Protein AF-A0AAE3K139-F1 (afdb_monomer_lite)

InterPro domains:
  IPR013137 Zinc finger, TFIIB-type [PF08271] (1-36)
  IPR013137 Zinc finger, TFIIB-type [PS51134] (1-28)

Sequence (180 aa):
MRCPSCGSANIVWTESSVVCGNCGLVIDDQKYDYSPPSFSEEVVDLTGTMRLSERTKYVTEYIRDRISNNEFNRRRFLLRVNERGKLGVISREGVLALELIKKDPVAHKIYLIINEEGYLSGAKIKTRVAVSFYLSGYKGKKMKDILRKLNVNEKHFRRVLRKIPLGAMIRIIEKAVDES

Organism: NCBI:txid1326980

Radius of gyration: 19.31 Å; chains: 1; bounding box: 44×52×41 Å

Foldseek 3Di:
DADPPPRHPQWDDDQQFIARPPPRDTPGRHRDPPDPCPPQQDQPFPPDDDDPVVSVVVVCCVCCVPQVVDVVNVQFWDWDQDPVRGITIAGPLLVQLLVVQVVPLLLNQLLVLCVVSCPPSSDHNLLSSLVSCVLSPQDDPRSVVSCVSSVHDPVNSVVSNVVQDPVNSVVSNCVSVVVD

pLDDT: mean 72.14, std 19.82, range [30.33, 98.06]

Structure (mmCIF, N/CA/C/O backbone):
data_AF-A0AAE3K139-F1
#
_entry.id   AF-A0AAE3K139-F1
#
loop_
_atom_site.group_PDB
_atom_site.id
_atom_site.type_symbol
_atom_site.label_atom_id
_atom_site.label_alt_id
_atom_site.label_comp_id
_atom_site.label_asym_id
_atom_site.label_entity_id
_atom_site.label_seq_id
_atom_site.pdbx_PDB_ins_code
_atom_site.Cartn_x
_atom_site.Cartn_y
_atom_site.Cartn_z
_atom_site.occupancy
_atom_site.B_iso_or_equiv
_atom_site.auth_seq_id
_atom_site.auth_comp_id
_atom_site.auth_asym_id
_atom_site.auth_atom_id
_atom_site.pdbx_PDB_model_num
ATOM 1 N N . MET A 1 1 ? 1.601 -28.723 15.107 1.00 68.94 1 MET A N 1
ATOM 2 C CA . MET A 1 1 ? 1.915 -28.841 13.664 1.00 68.94 1 MET A CA 1
ATOM 3 C C . MET A 1 1 ? 3.070 -29.821 13.504 1.00 68.94 1 MET A C 1
ATOM 5 O O . MET A 1 1 ? 3.932 -29.830 14.374 1.00 68.94 1 MET A O 1
ATOM 9 N N . ARG A 1 2 ? 3.078 -30.664 12.467 1.00 81.38 2 ARG A N 1
ATOM 10 C CA . ARG A 1 2 ? 4.201 -31.567 12.147 1.00 81.38 2 ARG A CA 1
ATOM 11 C C . ARG A 1 2 ? 4.608 -31.364 10.693 1.00 81.38 2 ARG A C 1
ATOM 13 O O . ARG A 1 2 ? 3.759 -31.026 9.873 1.00 81.38 2 ARG A O 1
ATOM 20 N N . CYS A 1 3 ? 5.886 -31.553 10.388 1.00 78.19 3 CYS A N 1
ATOM 21 C CA . CYS A 1 3 ? 6.386 -31.459 9.024 1.00 78.19 3 CYS A CA 1
ATOM 22 C C . CYS A 1 3 ? 5.751 -32.560 8.152 1.00 78.19 3 CYS A C 1
ATOM 24 O O . CYS A 1 3 ? 5.848 -33.731 8.525 1.00 78.19 3 CYS A O 1
ATOM 26 N N . PRO A 1 4 ? 5.156 -32.229 6.993 1.00 80.44 4 PRO A N 1
ATOM 27 C CA . PRO A 1 4 ? 4.540 -33.223 6.114 1.00 80.44 4 PRO A CA 1
ATOM 28 C C . PRO A 1 4 ? 5.561 -34.137 5.423 1.00 80.44 4 PRO A C 1
ATOM 30 O O . PRO A 1 4 ? 5.207 -35.240 5.028 1.00 80.44 4 PRO A O 1
ATOM 33 N N . SER A 1 5 ? 6.826 -33.714 5.298 1.00 83.06 5 SER A N 1
ATOM 34 C CA . SER A 1 5 ? 7.871 -34.527 4.661 1.00 83.06 5 SER A CA 1
ATOM 35 C C . SER A 1 5 ? 8.567 -35.485 5.630 1.00 83.06 5 SER A C 1
ATOM 37 O O . SER A 1 5 ? 8.717 -36.657 5.309 1.00 83.06 5 SER A O 1
ATOM 39 N N . CYS A 1 6 ? 8.987 -35.019 6.811 1.00 86.44 6 CYS A N 1
ATOM 40 C CA . CYS A 1 6 ? 9.778 -35.839 7.742 1.00 86.44 6 CYS A CA 1
ATOM 41 C C . CYS A 1 6 ? 9.055 -36.190 9.052 1.00 86.44 6 CYS A C 1
ATOM 43 O O . CYS A 1 6 ? 9.653 -36.787 9.943 1.00 86.44 6 CYS A O 1
ATOM 45 N N . GLY A 1 7 ? 7.800 -35.765 9.229 1.00 84.38 7 GLY A N 1
ATOM 46 C CA . GLY A 1 7 ? 7.009 -36.023 10.438 1.00 84.38 7 GLY A CA 1
ATOM 47 C C . GLY A 1 7 ? 7.495 -35.304 11.704 1.00 84.38 7 GLY A C 1
ATOM 48 O O . GLY A 1 7 ? 6.862 -35.426 12.755 1.00 84.38 7 GLY A O 1
ATOM 49 N N . SER A 1 8 ? 8.591 -34.543 11.620 1.00 87.19 8 SER A N 1
ATOM 50 C CA . SER A 1 8 ? 9.196 -33.860 12.763 1.00 87.19 8 SER A CA 1
ATOM 51 C C . SER A 1 8 ? 8.267 -32.798 13.354 1.00 87.19 8 SER A C 1
ATOM 53 O O . SER A 1 8 ? 7.576 -32.075 12.633 1.00 87.19 8 SER A O 1
ATOM 55 N N . ALA A 1 9 ? 8.280 -32.685 14.683 1.00 86.06 9 ALA A N 1
ATOM 56 C CA . ALA A 1 9 ? 7.632 -31.601 15.418 1.00 86.06 9 ALA A CA 1
ATOM 57 C C . ALA A 1 9 ? 8.525 -30.348 15.537 1.00 86.06 9 ALA A C 1
ATOM 59 O O . ALA A 1 9 ? 8.066 -29.324 16.037 1.00 86.06 9 ALA A O 1
ATOM 60 N N . ASN A 1 10 ? 9.783 -30.420 15.082 1.00 84.12 10 ASN A N 1
ATOM 61 C CA . ASN A 1 10 ? 10.720 -29.302 15.107 1.00 84.12 10 ASN A CA 1
ATOM 62 C C . ASN A 1 10 ? 10.398 -28.316 13.974 1.00 84.12 10 ASN A C 1
ATOM 64 O O . ASN A 1 10 ? 10.878 -28.462 12.844 1.00 84.12 10 ASN A O 1
ATOM 68 N N . ILE A 1 11 ? 9.532 -27.349 14.273 1.00 81.12 11 ILE A N 1
ATOM 69 C CA . ILE A 1 11 ? 9.099 -26.300 13.352 1.00 81.12 11 ILE A CA 1
ATOM 70 C C . ILE A 1 11 ? 9.698 -24.965 13.800 1.00 81.12 11 ILE A C 1
ATOM 72 O O . ILE A 1 11 ? 9.439 -24.502 14.910 1.00 81.12 11 ILE A O 1
ATOM 76 N N . VAL A 1 12 ? 10.486 -24.353 12.920 1.00 78.69 12 VAL A N 1
ATOM 77 C CA . VAL A 1 12 ? 11.168 -23.075 13.120 1.00 78.69 12 VAL A CA 1
ATOM 78 C C . VAL A 1 12 ? 10.420 -21.993 12.353 1.00 78.69 12 VAL A C 1
ATOM 80 O O . VAL A 1 12 ? 10.152 -22.121 11.160 1.00 78.69 12 VAL A O 1
ATOM 83 N N . TRP A 1 13 ? 10.095 -20.911 13.048 1.00 71.81 13 TRP A N 1
ATOM 84 C CA . TRP A 1 13 ? 9.429 -19.751 12.470 1.00 71.81 13 TRP A CA 1
ATOM 85 C C . TRP A 1 13 ? 10.490 -18.708 12.118 1.00 71.81 13 TRP A C 1
ATOM 87 O O . TRP A 1 13 ? 11.240 -18.272 12.990 1.00 71.81 13 TRP A O 1
ATOM 97 N N . THR A 1 14 ? 10.571 -18.326 10.846 1.00 62.66 14 THR A N 1
ATOM 98 C CA . THR A 1 14 ? 11.388 -17.195 10.383 1.00 62.66 14 THR A CA 1
ATOM 99 C C . THR A 1 14 ? 10.492 -15.990 10.090 1.00 62.66 14 THR A C 1
ATOM 101 O O . THR A 1 14 ? 9.270 -16.118 10.048 1.00 62.66 14 THR A O 1
ATOM 104 N N . GLU A 1 15 ? 11.076 -14.812 9.852 1.00 57.16 15 GLU A N 1
ATOM 105 C CA . GLU A 1 15 ? 10.323 -13.572 9.579 1.00 57.16 15 GLU A CA 1
ATOM 106 C C . GLU A 1 15 ? 9.362 -13.662 8.379 1.00 57.16 15 GLU A C 1
ATOM 108 O O . GLU A 1 15 ? 8.477 -12.822 8.230 1.00 57.16 15 GLU A O 1
ATOM 113 N N . SER A 1 16 ? 9.540 -14.647 7.495 1.00 59.12 16 SER A N 1
ATOM 114 C CA . SER A 1 16 ? 8.770 -14.747 6.250 1.00 59.12 16 SER A CA 1
ATOM 115 C C . SER A 1 16 ? 8.337 -16.159 5.875 1.00 59.12 16 SER A C 1
ATOM 117 O O . SER A 1 16 ? 7.762 -16.333 4.806 1.00 59.12 16 SER A O 1
ATOM 119 N N . SER A 1 17 ? 8.619 -17.156 6.712 1.00 71.50 17 SER A N 1
ATOM 120 C CA . SER A 1 17 ? 8.233 -18.534 6.431 1.00 71.50 17 SER A CA 1
ATOM 121 C C . SER A 1 17 ? 8.293 -19.425 7.665 1.00 71.50 17 SER A C 1
ATOM 123 O O . SER A 1 17 ? 9.063 -19.199 8.604 1.00 71.50 17 SER A O 1
ATOM 125 N N . VAL A 1 18 ? 7.499 -20.486 7.628 1.00 79.88 18 VAL A N 1
ATOM 126 C CA . VAL A 1 18 ? 7.526 -21.598 8.571 1.00 79.88 18 VAL A CA 1
ATOM 127 C C . VAL A 1 18 ? 8.349 -22.710 7.943 1.00 79.88 18 VAL A C 1
ATOM 129 O O . VAL A 1 18 ? 8.001 -23.227 6.884 1.00 79.88 18 VAL A O 1
ATOM 132 N N . VAL A 1 19 ? 9.443 -23.097 8.588 1.00 81.62 19 VAL A N 1
ATOM 133 C CA . VAL A 1 19 ? 10.397 -24.078 8.060 1.00 81.62 19 VAL A CA 1
ATOM 134 C C . VAL A 1 19 ? 10.526 -25.240 9.036 1.00 81.62 19 VAL A C 1
ATOM 136 O O . VAL A 1 19 ? 10.535 -25.060 10.250 1.00 81.62 19 VAL A O 1
ATOM 139 N N . CYS A 1 20 ? 10.646 -26.467 8.539 1.00 82.81 20 CYS A N 1
ATOM 140 C CA . CYS A 1 20 ? 11.028 -27.586 9.387 1.00 82.81 20 CYS A CA 1
ATOM 141 C C . CYS A 1 20 ? 12.509 -27.469 9.761 1.00 82.81 20 CYS A C 1
ATOM 143 O O . CYS A 1 20 ? 13.376 -27.569 8.896 1.00 82.81 20 CYS A O 1
ATOM 145 N N . GLY A 1 21 ? 12.806 -27.354 11.055 1.00 79.75 21 GLY A N 1
ATOM 146 C CA . GLY A 1 21 ? 14.178 -27.277 11.563 1.00 79.75 21 GLY A CA 1
ATOM 147 C C . GLY A 1 21 ? 14.998 -28.556 11.372 1.00 79.75 21 GLY A C 1
ATOM 148 O O . GLY A 1 21 ? 16.190 -28.545 11.644 1.00 79.75 21 GLY A O 1
ATOM 149 N N . ASN A 1 22 ? 14.375 -29.652 10.922 1.00 83.25 22 ASN A N 1
ATOM 150 C CA . ASN A 1 22 ? 15.038 -30.944 10.743 1.00 83.25 22 ASN A CA 1
ATOM 151 C C . ASN A 1 22 ? 15.364 -31.260 9.278 1.00 83.25 22 ASN A C 1
ATOM 153 O O . ASN A 1 22 ? 16.459 -31.717 8.982 1.00 83.25 22 ASN A O 1
ATOM 157 N N . CYS A 1 23 ? 14.416 -31.041 8.361 1.00 83.06 23 CYS A N 1
ATOM 158 C CA . CYS A 1 23 ? 14.602 -31.357 6.939 1.00 83.06 23 CYS A CA 1
ATOM 159 C C . CYS A 1 23 ? 14.666 -30.118 6.038 1.00 83.06 23 CYS A C 1
ATOM 161 O O . CYS A 1 23 ? 14.768 -30.258 4.824 1.00 83.06 23 CYS A O 1
ATOM 163 N N . GLY A 1 24 ? 14.546 -28.912 6.603 1.00 76.44 24 GLY A N 1
ATOM 164 C CA . GLY A 1 24 ? 14.613 -27.654 5.857 1.00 76.44 24 GLY A CA 1
ATOM 165 C C . GLY A 1 24 ? 13.407 -27.370 4.958 1.00 76.44 24 GLY A C 1
ATOM 166 O O . GLY A 1 24 ? 13.424 -26.391 4.220 1.00 76.44 24 GLY A O 1
ATOM 167 N N . LEU A 1 25 ? 12.353 -28.196 5.005 1.00 77.81 25 LEU A N 1
ATOM 168 C CA . LEU A 1 25 ? 11.155 -27.984 4.192 1.00 77.81 25 LEU A CA 1
ATOM 169 C C . LEU A 1 25 ? 10.433 -26.708 4.634 1.00 77.81 25 LEU A C 1
ATOM 171 O O . LEU A 1 25 ? 10.067 -26.588 5.805 1.00 77.81 25 LEU A O 1
ATOM 175 N N . VAL A 1 26 ? 10.160 -25.811 3.690 1.00 77.12 26 VAL A N 1
ATOM 176 C CA . VAL A 1 26 ? 9.256 -24.674 3.892 1.00 77.12 26 VAL A CA 1
ATOM 177 C C . VAL A 1 26 ? 7.819 -25.201 3.904 1.00 77.12 26 VAL A C 1
ATOM 179 O O . VAL A 1 26 ? 7.337 -25.735 2.911 1.00 77.12 26 VAL A O 1
ATOM 182 N N . ILE A 1 27 ? 7.173 -25.125 5.065 1.00 77.56 27 ILE A N 1
ATOM 183 C CA . ILE A 1 27 ? 5.806 -25.604 5.315 1.00 77.56 27 ILE A CA 1
ATOM 184 C C . ILE A 1 27 ? 4.783 -24.540 4.919 1.00 77.56 27 ILE A C 1
ATOM 186 O O . ILE A 1 27 ? 3.706 -24.876 4.438 1.00 77.56 27 ILE A O 1
ATOM 190 N N . ASP A 1 28 ? 5.126 -23.275 5.139 1.00 67.50 28 ASP A N 1
ATOM 191 C CA . ASP A 1 28 ? 4.307 -22.119 4.798 1.00 67.50 28 ASP A CA 1
ATOM 192 C C . ASP A 1 28 ? 5.247 -20.964 4.438 1.00 67.50 28 ASP A C 1
ATOM 194 O O . ASP A 1 28 ? 6.201 -20.686 5.168 1.00 67.50 28 ASP A O 1
ATOM 198 N N . ASP A 1 29 ? 5.024 -20.333 3.292 1.00 55.66 29 ASP A N 1
ATOM 199 C CA . ASP A 1 29 ? 5.797 -19.206 2.768 1.00 55.66 29 ASP A CA 1
ATOM 200 C C . ASP A 1 29 ? 5.040 -17.872 2.878 1.00 55.66 29 ASP A C 1
ATOM 202 O O . ASP A 1 29 ? 5.493 -16.843 2.362 1.00 55.66 29 ASP A O 1
ATOM 206 N N . GLN A 1 30 ? 3.901 -17.862 3.581 1.00 53.91 30 GLN A N 1
ATOM 207 C CA . 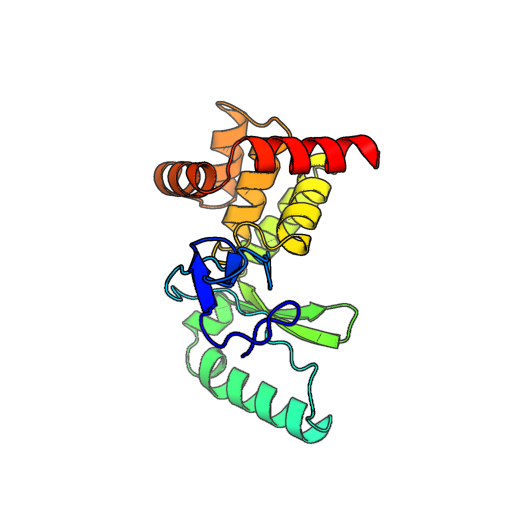GLN A 1 30 ? 3.173 -16.633 3.847 1.00 53.91 30 GLN A CA 1
ATOM 208 C C . GLN A 1 30 ? 4.001 -15.681 4.717 1.00 53.91 30 GLN A C 1
ATOM 210 O O . GLN A 1 30 ? 4.485 -16.003 5.804 1.00 53.91 30 GLN A O 1
ATOM 215 N N . LYS A 1 31 ? 4.147 -14.447 4.226 1.00 48.09 31 LYS A N 1
ATOM 216 C CA . LYS A 1 31 ? 4.818 -13.354 4.932 1.00 48.09 31 LYS A CA 1
ATOM 217 C C . LYS A 1 31 ? 3.938 -12.849 6.072 1.00 48.09 31 LYS A C 1
ATOM 219 O O . LYS A 1 31 ? 3.045 -12.029 5.861 1.00 48.09 31 LYS A O 1
ATOM 224 N N . TYR A 1 32 ? 4.225 -13.296 7.288 1.00 47.22 32 TYR A N 1
ATOM 225 C CA . TYR A 1 32 ? 3.583 -12.789 8.497 1.00 47.22 32 TYR A CA 1
ATOM 226 C C . TYR A 1 32 ? 4.243 -11.465 8.931 1.00 47.22 32 TYR A C 1
ATOM 228 O O . TYR A 1 32 ? 5.296 -11.446 9.562 1.00 47.22 32 TYR A O 1
ATOM 236 N N . ASP A 1 33 ? 3.639 -10.323 8.582 1.00 44.78 33 ASP A N 1
ATOM 237 C CA . ASP A 1 33 ? 4.084 -9.001 9.056 1.00 44.78 33 ASP A CA 1
ATOM 238 C C . ASP A 1 33 ? 3.670 -8.846 10.536 1.00 44.78 33 ASP A C 1
ATOM 240 O O . ASP A 1 33 ? 2.553 -8.426 10.840 1.00 44.78 33 ASP A O 1
ATOM 244 N N . TYR A 1 34 ? 4.561 -9.204 11.472 1.00 40.69 34 TYR A N 1
ATOM 245 C CA . TYR A 1 34 ? 4.401 -9.010 12.927 1.00 40.69 34 TYR A CA 1
ATOM 246 C C . TYR A 1 34 ? 4.484 -7.523 13.327 1.00 40.69 34 TYR A C 1
ATOM 248 O O . TYR A 1 34 ? 5.250 -7.113 14.200 1.00 40.69 34 TYR A O 1
ATOM 256 N N . SER A 1 35 ? 3.697 -6.669 12.680 1.00 38.88 35 SER A N 1
ATOM 257 C CA . SER A 1 35 ? 3.487 -5.304 13.145 1.00 38.88 35 SER A CA 1
ATOM 258 C C . SER A 1 35 ? 2.414 -5.334 14.248 1.00 38.88 35 SER A C 1
ATOM 260 O O . SER A 1 35 ? 1.314 -5.823 13.990 1.00 38.88 35 SER A O 1
ATOM 262 N N . PRO A 1 36 ? 2.681 -4.829 15.472 1.00 30.33 36 PRO A N 1
ATOM 263 C CA . PRO A 1 36 ? 1.667 -4.777 16.523 1.00 30.33 36 PRO A CA 1
ATOM 264 C C . PRO A 1 36 ? 0.435 -4.008 16.017 1.00 30.33 36 PRO A C 1
ATOM 266 O O . PRO A 1 36 ? 0.608 -3.020 15.288 1.00 30.33 36 PRO A O 1
ATOM 269 N N . PRO A 1 37 ? -0.793 -4.435 16.378 1.00 34.06 37 PRO A N 1
ATOM 270 C CA . PRO A 1 37 ? -2.033 -3.902 15.827 1.00 34.06 37 PRO A CA 1
ATOM 271 C C . PRO A 1 37 ? -2.228 -2.459 16.290 1.00 34.06 37 PRO A C 1
ATOM 273 O O . PRO A 1 37 ? -2.895 -2.154 17.273 1.00 34.06 37 PRO A O 1
ATOM 276 N N . SER A 1 38 ? -1.627 -1.525 15.565 1.00 36.81 38 SER A N 1
ATOM 277 C CA . SER A 1 38 ? -1.895 -0.102 15.707 1.00 36.81 38 SER A CA 1
ATOM 278 C C . SER A 1 38 ? -3.060 0.242 14.787 1.00 36.81 38 SER A C 1
ATOM 280 O O . SER A 1 38 ? -2.874 0.831 13.726 1.00 36.81 38 SER A O 1
ATOM 282 N N . PHE A 1 39 ? -4.268 -0.172 15.193 1.00 38.41 39 PHE A N 1
ATOM 283 C CA . PHE A 1 39 ? -5.518 0.020 14.445 1.00 38.41 39 PHE A CA 1
ATOM 284 C C . PHE A 1 39 ? -5.350 -0.315 12.954 1.00 38.41 39 PHE A C 1
ATOM 286 O O . PHE A 1 39 ? -5.405 0.567 12.088 1.00 38.41 39 PHE A O 1
ATOM 293 N N . SER A 1 40 ? -5.099 -1.591 12.658 1.00 41.06 40 SER A N 1
ATOM 294 C CA . SER A 1 40 ? -5.302 -2.121 11.313 1.00 41.06 40 SER A CA 1
ATOM 295 C C . SER A 1 40 ? -6.765 -1.899 10.936 1.00 41.06 40 SER A C 1
ATOM 297 O O . SER A 1 40 ? -7.667 -2.168 11.726 1.00 41.06 40 SER A O 1
ATOM 299 N N . GLU A 1 41 ? -7.010 -1.359 9.745 1.00 46.03 41 GLU A N 1
ATOM 300 C CA . GLU A 1 41 ? -8.330 -1.452 9.124 1.00 46.03 41 GLU A CA 1
ATOM 301 C C . GLU A 1 41 ? -8.610 -2.948 8.935 1.00 46.03 41 GLU A C 1
ATOM 303 O O . GLU A 1 41 ? -8.095 -3.570 8.007 1.00 46.03 41 GLU A O 1
ATOM 308 N N . GLU A 1 42 ? -9.331 -3.548 9.880 1.00 42.91 42 GLU A N 1
ATOM 309 C CA . GLU A 1 42 ? -9.712 -4.952 9.819 1.00 42.91 42 GLU A CA 1
ATOM 310 C C . GLU A 1 42 ? -10.863 -5.110 8.827 1.00 42.91 42 GLU A C 1
ATOM 312 O O . GLU A 1 42 ? -11.986 -4.633 9.024 1.00 42.91 42 GLU A O 1
ATOM 317 N N . VAL A 1 43 ? -10.583 -5.816 7.736 1.00 43.53 43 VAL A N 1
ATOM 318 C CA . VAL A 1 43 ? -11.630 -6.446 6.938 1.00 43.53 43 VAL A CA 1
ATOM 319 C C . VAL A 1 43 ? -11.989 -7.731 7.676 1.00 43.53 43 VAL A C 1
ATOM 321 O O . VAL A 1 43 ? -11.358 -8.763 7.472 1.00 43.53 43 VAL A O 1
ATOM 324 N N . VAL A 1 44 ? -12.954 -7.650 8.594 1.00 40.25 44 VAL A N 1
ATOM 325 C CA . VAL A 1 44 ? -13.431 -8.824 9.330 1.00 40.25 44 VAL A CA 1
ATOM 326 C C . VAL A 1 44 ? -14.124 -9.756 8.342 1.00 40.25 44 VAL A C 1
ATOM 328 O O . VAL A 1 44 ? -15.163 -9.432 7.762 1.00 40.25 44 VAL A O 1
ATOM 331 N N . ASP A 1 45 ? -13.533 -10.927 8.123 1.00 37.75 45 ASP A N 1
ATOM 332 C CA . ASP A 1 45 ? -14.141 -11.952 7.294 1.00 37.75 45 ASP A CA 1
ATOM 333 C C . ASP A 1 45 ? -15.261 -12.645 8.065 1.00 37.75 45 ASP A C 1
ATOM 335 O O . ASP A 1 45 ? -15.054 -13.618 8.784 1.00 37.75 45 ASP A O 1
ATOM 339 N N . LEU A 1 46 ? -16.482 -12.149 7.896 1.00 45.25 46 LEU A N 1
ATOM 340 C CA . LEU A 1 46 ? -17.644 -12.785 8.507 1.00 45.25 46 LEU A CA 1
ATOM 341 C C . LEU A 1 46 ? -17.955 -14.139 7.862 1.00 45.25 46 LEU A C 1
ATOM 343 O O . LEU A 1 46 ? -18.715 -14.887 8.462 1.00 45.25 46 LEU A O 1
ATOM 347 N N . THR A 1 47 ? -17.326 -14.458 6.717 1.00 42.59 47 THR A N 1
ATOM 348 C CA . THR A 1 47 ? -17.172 -15.739 5.991 1.00 42.59 47 THR A CA 1
ATOM 349 C C . THR A 1 47 ? -17.648 -17.032 6.652 1.00 42.59 47 THR A C 1
ATOM 351 O O . THR A 1 47 ? -18.449 -17.793 6.105 1.00 42.59 47 THR A O 1
ATOM 354 N N . GLY A 1 48 ? -17.135 -17.268 7.860 1.00 40.59 48 GLY A N 1
ATOM 355 C CA . GLY A 1 48 ? -17.214 -18.545 8.557 1.00 40.59 48 GLY A CA 1
ATOM 356 C C . GLY A 1 48 ? -18.402 -18.673 9.509 1.00 40.59 48 GLY A C 1
ATOM 357 O O . GLY A 1 48 ? -18.641 -17.819 10.359 1.00 40.59 48 GLY A O 1
ATOM 358 N N . THR A 1 49 ? -19.119 -19.790 9.371 1.00 38.72 49 THR A N 1
ATOM 359 C CA . THR A 1 49 ? -19.908 -20.503 10.402 1.00 38.72 49 THR A CA 1
ATOM 360 C C . THR A 1 49 ? -21.134 -19.852 11.060 1.00 38.72 49 THR A C 1
ATOM 362 O O . THR A 1 49 ? -21.897 -20.579 11.688 1.00 38.72 49 THR A O 1
ATOM 365 N N . MET A 1 50 ? -21.405 -18.554 10.912 1.00 42.22 50 MET A N 1
ATOM 366 C CA . MET A 1 50 ? -22.571 -17.916 11.556 1.00 42.22 50 MET A CA 1
ATOM 367 C C . MET A 1 50 ? -23.791 -17.803 10.628 1.00 42.22 50 MET A C 1
ATOM 369 O O . MET A 1 50 ? -23.668 -17.390 9.470 1.00 42.22 50 MET A O 1
ATOM 373 N N . ARG A 1 51 ? -24.994 -18.107 11.145 1.00 46.94 51 ARG A N 1
ATOM 374 C CA . ARG A 1 51 ? -26.264 -17.887 10.427 1.00 46.94 51 ARG A CA 1
ATOM 375 C C . ARG A 1 51 ? -26.464 -16.390 10.155 1.00 46.94 51 ARG A C 1
ATOM 377 O O . ARG A 1 51 ? -26.076 -15.550 10.963 1.00 46.94 51 ARG A O 1
ATOM 384 N N . LEU A 1 52 ? -27.102 -16.041 9.032 1.00 46.78 52 LEU A N 1
ATOM 385 C CA . LEU A 1 52 ? -27.335 -14.651 8.590 1.00 46.78 52 LEU A CA 1
ATOM 386 C C . LEU A 1 52 ? -27.932 -13.746 9.688 1.00 46.78 52 LEU A C 1
ATOM 388 O O . LEU A 1 52 ? -27.506 -12.601 9.832 1.00 46.78 52 LEU A O 1
ATOM 392 N N . SER A 1 53 ? -28.856 -14.255 10.508 1.00 49.75 53 SER A N 1
ATOM 393 C CA . SER A 1 53 ? -29.467 -13.518 11.626 1.00 49.75 53 SER A CA 1
ATOM 394 C C . SER A 1 53 ? -28.492 -13.220 12.776 1.00 49.75 53 SER A C 1
ATOM 396 O O . SER A 1 53 ? -28.510 -12.120 13.328 1.00 49.75 53 SER A O 1
ATOM 398 N N . GLU A 1 54 ? -27.610 -14.163 13.112 1.00 50.41 54 GLU A N 1
ATOM 399 C CA . GLU A 1 54 ? -26.591 -14.031 14.164 1.00 50.41 54 GLU A CA 1
ATOM 400 C C . GLU A 1 54 ? -25.433 -13.146 13.703 1.00 50.41 54 GLU A C 1
ATOM 402 O O . GLU A 1 54 ? -24.947 -12.314 14.465 1.00 50.41 54 GLU A O 1
ATOM 407 N N . ARG A 1 55 ? -25.054 -13.247 12.423 1.00 46.47 55 ARG A N 1
ATOM 408 C CA . ARG A 1 55 ? -24.108 -12.339 11.760 1.00 46.47 55 ARG A CA 1
ATOM 409 C C . ARG A 1 55 ? -24.585 -10.900 11.825 1.00 46.47 55 ARG A C 1
ATOM 411 O O . ARG A 1 55 ? -23.825 -10.012 12.189 1.00 46.47 55 ARG A O 1
ATOM 418 N N . THR A 1 56 ? -25.849 -10.675 11.474 1.00 47.12 56 THR A N 1
ATOM 419 C CA . THR A 1 56 ? -26.425 -9.330 11.439 1.00 47.12 56 THR A CA 1
ATOM 420 C C . THR A 1 56 ? -26.477 -8.746 12.845 1.00 47.12 56 THR A C 1
ATOM 422 O O . THR A 1 56 ? -26.116 -7.584 13.005 1.00 47.12 56 THR A O 1
ATOM 425 N N . LYS A 1 57 ? -26.817 -9.553 13.863 1.00 50.16 57 LYS A N 1
ATOM 426 C CA . LYS A 1 57 ? -26.766 -9.176 15.287 1.00 50.16 57 LYS A CA 1
ATOM 427 C C . LYS A 1 57 ? -25.353 -8.868 15.782 1.00 50.16 57 LYS A C 1
ATOM 429 O O . LYS A 1 57 ? -25.156 -7.789 16.316 1.00 50.16 57 LYS A O 1
ATOM 434 N N . TYR A 1 58 ? -24.372 -9.742 15.551 1.00 53.59 58 TYR A N 1
ATOM 435 C CA . TYR A 1 58 ? -22.987 -9.527 15.993 1.00 53.59 58 TYR A CA 1
ATOM 436 C C . TYR A 1 58 ? -22.364 -8.298 15.332 1.00 53.59 58 TYR A C 1
ATOM 438 O O . TYR A 1 58 ? -21.712 -7.494 15.982 1.00 53.59 58 TYR A O 1
ATOM 446 N N . VAL A 1 59 ? -22.620 -8.106 14.038 1.00 51.28 59 VAL A N 1
ATOM 447 C CA . VAL A 1 59 ? -22.183 -6.925 13.293 1.00 51.28 59 VAL A CA 1
ATOM 448 C C . VAL A 1 59 ? -22.882 -5.673 13.801 1.00 51.28 59 VAL A C 1
ATOM 450 O O . VAL A 1 59 ? -22.212 -4.678 14.049 1.00 51.28 59 VAL A O 1
ATOM 453 N N . THR A 1 60 ? -24.203 -5.700 14.005 1.00 51.91 60 THR A N 1
ATOM 454 C CA . THR A 1 60 ? -24.903 -4.537 14.569 1.00 51.91 60 THR A CA 1
ATOM 455 C C . THR A 1 60 ? -24.490 -4.252 16.004 1.00 51.91 60 THR A C 1
ATOM 457 O O . THR A 1 60 ? -24.377 -3.080 16.326 1.00 51.91 60 THR A O 1
ATOM 460 N N . GLU A 1 61 ? -24.206 -5.246 16.843 1.00 55.34 61 GLU A N 1
ATOM 461 C CA . GLU A 1 61 ? -23.700 -5.053 18.208 1.00 55.34 61 GLU A CA 1
ATOM 462 C C . GLU A 1 61 ? -22.254 -4.558 18.216 1.00 55.34 61 GLU A C 1
ATOM 464 O O . GLU A 1 61 ? -21.988 -3.542 18.843 1.00 55.34 61 GLU A O 1
ATOM 469 N N . TYR A 1 62 ? -21.347 -5.157 17.443 1.00 54.62 62 TYR A N 1
ATOM 470 C CA . TYR A 1 62 ? -19.960 -4.699 17.299 1.00 54.62 62 TYR A CA 1
ATOM 471 C C . TYR A 1 62 ? -19.886 -3.264 16.749 1.00 54.62 62 TYR A C 1
ATOM 473 O O . TYR A 1 62 ? -19.137 -2.427 17.253 1.00 54.62 62 TYR A O 1
ATOM 481 N N . ILE A 1 63 ? -20.712 -2.934 15.750 1.00 53.00 63 ILE A N 1
ATOM 482 C CA . ILE A 1 63 ? -20.839 -1.576 15.198 1.00 53.00 63 ILE A CA 1
ATOM 483 C C . ILE A 1 63 ? -21.476 -0.625 16.219 1.00 53.00 63 ILE A C 1
ATOM 485 O O . ILE A 1 63 ? -21.019 0.511 16.366 1.00 53.00 63 ILE A O 1
ATOM 489 N N . ARG A 1 64 ? -22.526 -1.052 16.928 1.00 48.81 64 ARG A N 1
ATOM 490 C CA . ARG A 1 64 ? -23.209 -0.233 17.939 1.00 48.81 64 ARG A CA 1
ATOM 491 C C . ARG A 1 64 ? -22.267 0.088 19.100 1.00 48.81 64 ARG A C 1
ATOM 493 O O . ARG A 1 64 ? -22.198 1.247 19.496 1.00 48.81 64 ARG A O 1
ATOM 500 N N . ASP A 1 65 ? -21.475 -0.884 19.535 1.00 52.97 65 ASP A N 1
ATOM 501 C CA . ASP A 1 65 ? -20.555 -0.774 20.665 1.00 52.97 65 ASP A CA 1
ATOM 502 C C . ASP A 1 65 ? -19.285 0.038 20.329 1.00 52.97 65 ASP A C 1
ATOM 504 O O . ASP A 1 65 ? -18.866 0.893 21.108 1.00 52.97 65 ASP A O 1
ATOM 508 N N . ARG A 1 66 ? -18.707 -0.124 19.123 1.00 50.28 66 ARG A N 1
ATOM 509 C CA . ARG A 1 66 ? -17.450 0.554 18.720 1.00 50.28 66 ARG A CA 1
ATOM 510 C C . ARG A 1 66 ? -17.624 1.857 17.932 1.00 50.28 66 ARG A C 1
ATOM 512 O O . ARG A 1 66 ? -16.812 2.774 18.083 1.00 50.28 66 ARG A O 1
ATOM 519 N N . ILE A 1 67 ? -18.624 1.942 17.052 1.00 49.94 67 ILE A N 1
ATOM 520 C CA . ILE A 1 67 ? -18.833 3.088 16.145 1.00 49.94 67 ILE A CA 1
ATOM 521 C C . ILE A 1 67 ? -19.938 4.004 16.672 1.00 49.94 67 ILE A C 1
ATOM 523 O O . ILE A 1 67 ? -19.806 5.222 16.570 1.00 49.94 67 ILE A O 1
ATOM 527 N N . SER A 1 68 ? -21.021 3.456 17.232 1.00 49.19 68 SER A N 1
ATOM 528 C CA . SER A 1 68 ? -22.211 4.253 17.553 1.00 49.19 68 SER A CA 1
ATOM 529 C C . SER A 1 68 ? -22.157 4.982 18.901 1.00 49.19 68 SER A C 1
ATOM 531 O O . SER A 1 68 ? -22.837 5.995 19.032 1.00 49.19 68 SER A O 1
ATOM 533 N N . ASN A 1 69 ? -21.323 4.542 19.849 1.00 47.41 69 ASN A N 1
ATOM 534 C CA . ASN A 1 69 ? -21.189 5.178 21.169 1.00 47.41 69 ASN A CA 1
ATOM 535 C C . ASN A 1 69 ? -20.204 6.364 21.208 1.00 47.41 69 ASN A C 1
ATOM 537 O O . ASN A 1 69 ? -20.038 6.990 22.250 1.00 47.41 69 ASN A O 1
ATOM 541 N N . ASN A 1 70 ? -19.538 6.694 20.094 1.00 52.56 70 ASN A N 1
ATOM 542 C CA . ASN A 1 70 ? -18.553 7.775 20.053 1.00 52.56 70 ASN A CA 1
ATOM 543 C C . ASN A 1 70 ? -18.668 8.556 18.731 1.00 52.56 70 ASN A C 1
ATOM 545 O O . ASN A 1 70 ? -18.280 8.056 17.673 1.00 52.56 70 ASN A O 1
ATOM 549 N N . GLU A 1 71 ? -19.205 9.785 18.769 1.00 50.97 71 GLU A N 1
ATOM 550 C CA . GLU A 1 71 ? -19.400 10.650 17.584 1.00 50.97 71 GLU A CA 1
ATOM 551 C C . GLU A 1 71 ? -18.132 10.797 16.729 1.00 50.97 71 GLU A C 1
ATOM 553 O O . GLU A 1 71 ? -18.198 10.905 15.500 1.00 50.97 71 GLU A O 1
ATOM 558 N N . PHE A 1 72 ? -16.966 10.746 17.373 1.00 49.97 72 PHE A N 1
ATOM 559 C CA . PHE A 1 72 ? -15.664 10.800 16.723 1.00 49.97 72 PHE A CA 1
ATOM 560 C C . PHE A 1 72 ? -15.432 9.628 15.751 1.00 49.97 72 PHE A C 1
ATOM 562 O O . PHE A 1 72 ? -14.901 9.820 14.654 1.00 49.97 72 PHE A O 1
ATOM 569 N N . ASN A 1 73 ? -15.885 8.420 16.104 1.00 45.75 73 ASN A N 1
ATOM 570 C CA . ASN A 1 73 ? -1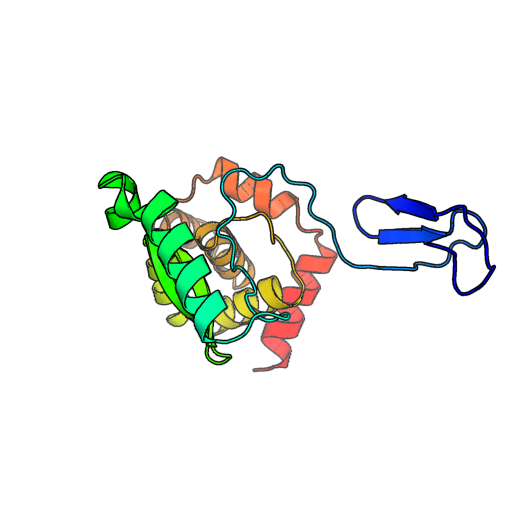5.712 7.220 15.282 1.00 45.75 73 ASN A CA 1
ATOM 571 C C . ASN A 1 73 ? -16.663 7.205 14.077 1.00 45.75 73 ASN A C 1
ATOM 573 O O . ASN A 1 73 ? -16.236 6.831 12.982 1.00 45.75 73 ASN A O 1
ATOM 577 N N . ARG A 1 74 ? -17.901 7.707 14.228 1.00 53.00 74 ARG A N 1
ATOM 578 C CA . ARG A 1 74 ? -18.863 7.865 13.114 1.00 53.00 74 ARG A CA 1
ATOM 579 C C . ARG A 1 74 ? -18.332 8.743 11.982 1.00 53.00 74 ARG A C 1
ATOM 581 O O . ARG A 1 74 ? -18.611 8.483 10.816 1.00 53.00 74 ARG A O 1
ATOM 588 N N . ARG A 1 75 ? -17.563 9.789 12.300 1.00 55.59 75 ARG A N 1
ATOM 589 C CA . ARG A 1 75 ? -17.010 10.696 11.278 1.00 55.59 75 ARG A CA 1
ATOM 590 C C . ARG A 1 75 ? -15.807 10.106 10.544 1.00 55.59 75 ARG A C 1
ATOM 592 O O . ARG A 1 75 ? -15.496 10.556 9.444 1.00 55.59 75 ARG A O 1
ATOM 599 N N . ARG A 1 76 ? -15.118 9.128 11.137 1.00 54.06 76 ARG A N 1
ATOM 600 C CA . ARG A 1 76 ? -13.807 8.660 10.667 1.00 54.06 76 ARG A CA 1
ATOM 601 C C . ARG A 1 76 ? -13.868 7.362 9.869 1.00 54.06 76 ARG A C 1
ATOM 603 O O . ARG A 1 76 ? -13.017 7.171 9.000 1.00 54.06 76 ARG A O 1
ATOM 610 N N . PHE A 1 77 ? -14.862 6.517 10.128 1.00 56.84 77 PHE A N 1
ATOM 611 C CA . PHE A 1 77 ? -14.986 5.190 9.531 1.00 56.84 77 PHE A CA 1
ATOM 612 C C . PHE A 1 77 ? -16.316 5.010 8.795 1.00 56.84 77 PHE A C 1
ATOM 614 O O . PHE A 1 77 ? -17.339 5.573 9.174 1.00 56.84 77 PHE A O 1
ATOM 621 N N . LEU A 1 78 ? -16.280 4.226 7.723 1.00 57.66 78 LEU A N 1
ATOM 622 C CA . LEU A 1 78 ? -17.399 3.856 6.871 1.00 57.66 78 LEU A CA 1
ATOM 623 C C . LEU A 1 78 ? -17.484 2.330 6.800 1.00 57.66 78 LEU A C 1
ATOM 625 O O . LEU A 1 78 ? -16.470 1.632 6.859 1.00 57.66 78 LEU A O 1
ATOM 629 N N . LEU A 1 79 ? -18.704 1.819 6.658 1.00 56.50 79 LEU A N 1
ATOM 630 C CA . LEU A 1 79 ? -18.941 0.406 6.384 1.00 56.50 79 LEU A CA 1
ATOM 631 C C . LEU A 1 79 ? -18.797 0.177 4.884 1.00 56.50 79 LEU A C 1
ATOM 633 O O . LEU A 1 79 ? -19.393 0.897 4.083 1.00 56.50 79 LEU A O 1
ATOM 637 N N . ARG A 1 80 ? -18.018 -0.831 4.503 1.00 50.09 80 ARG A N 1
ATOM 638 C CA . ARG A 1 80 ? -17.902 -1.274 3.118 1.00 50.09 80 ARG A CA 1
ATOM 639 C C . ARG A 1 80 ? -18.299 -2.736 3.032 1.00 50.09 80 ARG A C 1
ATOM 641 O O . ARG A 1 80 ? -17.706 -3.577 3.696 1.00 50.09 80 ARG A O 1
ATOM 648 N N . VAL A 1 81 ? -19.273 -3.029 2.182 1.00 46.81 81 VAL A N 1
ATOM 649 C CA . VAL A 1 81 ? -19.596 -4.398 1.778 1.00 46.81 81 V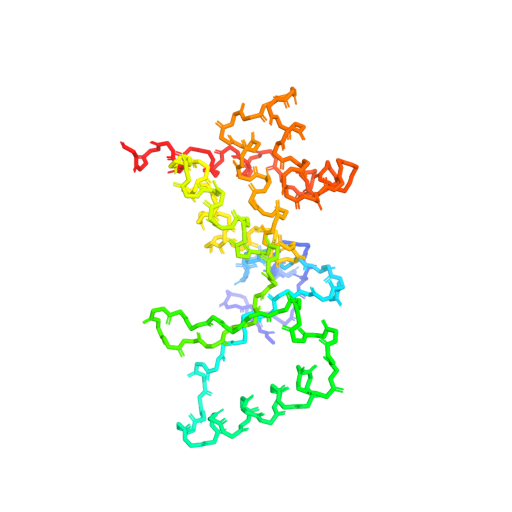AL A CA 1
ATOM 650 C C . VAL A 1 81 ? -18.814 -4.681 0.497 1.00 46.81 81 VAL A C 1
ATOM 652 O O . VAL A 1 81 ? -18.849 -3.869 -0.428 1.00 46.81 81 VAL A O 1
ATOM 655 N N . ASN A 1 82 ? -18.037 -5.762 0.452 1.00 50.19 82 ASN A N 1
ATOM 656 C CA . ASN A 1 82 ? -17.394 -6.190 -0.792 1.00 50.19 82 ASN A CA 1
ATOM 657 C C . ASN A 1 82 ? -18.355 -7.036 -1.649 1.00 50.19 82 ASN A C 1
ATOM 659 O O . ASN A 1 82 ? -19.399 -7.474 -1.176 1.00 50.19 82 ASN A O 1
ATOM 663 N N . GLU A 1 83 ? -17.987 -7.297 -2.904 1.00 39.84 83 GLU A N 1
ATOM 664 C CA . GLU A 1 83 ? -18.810 -8.044 -3.877 1.00 39.84 83 GLU A CA 1
ATOM 665 C C . GLU A 1 83 ? -19.144 -9.481 -3.436 1.00 39.84 83 GLU A C 1
ATOM 667 O O . GLU A 1 83 ? -20.093 -10.079 -3.927 1.00 39.84 83 GLU A O 1
ATOM 672 N N . ARG A 1 84 ? -18.410 -10.024 -2.455 1.00 42.75 84 ARG A N 1
ATOM 673 C CA . ARG A 1 84 ? -18.657 -11.339 -1.841 1.00 42.75 84 ARG A CA 1
ATOM 674 C C . ARG A 1 84 ? -19.535 -11.260 -0.583 1.00 42.75 84 ARG A C 1
ATOM 676 O O . ARG A 1 84 ? -19.617 -12.230 0.165 1.00 42.75 84 ARG A O 1
ATOM 683 N N . GLY A 1 85 ? -20.138 -10.104 -0.298 1.00 41.53 85 GLY A N 1
ATOM 684 C CA . GLY A 1 85 ? -20.976 -9.879 0.882 1.00 41.53 85 GLY A CA 1
ATOM 685 C C . GLY A 1 85 ? -20.205 -9.752 2.202 1.00 41.53 85 GLY A C 1
ATOM 686 O O . GLY A 1 85 ? -20.819 -9.811 3.267 1.00 41.53 85 GLY A O 1
ATOM 687 N N . LYS A 1 86 ? -18.873 -9.578 2.176 1.00 45.50 86 LYS A N 1
ATOM 688 C CA . LYS A 1 86 ? -18.071 -9.363 3.394 1.00 45.50 86 LYS A CA 1
ATOM 689 C C . LYS A 1 86 ? -18.180 -7.914 3.844 1.00 45.50 86 LYS A C 1
ATOM 691 O O . LYS A 1 86 ? -17.961 -6.998 3.051 1.00 45.50 86 LYS A O 1
ATOM 696 N N . LEU A 1 87 ? -18.479 -7.722 5.124 1.00 45.97 87 LEU A N 1
ATOM 697 C CA . LEU A 1 87 ? -18.615 -6.415 5.757 1.00 45.97 87 LEU A CA 1
ATOM 698 C C . LEU A 1 87 ? -17.277 -6.019 6.395 1.00 45.97 87 LEU A C 1
ATOM 700 O O . LEU A 1 87 ? -16.803 -6.688 7.305 1.00 45.97 87 LEU A O 1
ATOM 704 N N . GLY A 1 88 ? -16.660 -4.946 5.907 1.00 54.41 88 GLY A N 1
ATOM 705 C CA . GLY A 1 88 ? -15.411 -4.393 6.429 1.00 54.41 88 GLY A CA 1
ATOM 706 C C . GLY A 1 88 ? -15.578 -2.952 6.904 1.00 54.41 88 GLY A C 1
ATOM 707 O O . GLY A 1 88 ? -16.460 -2.226 6.438 1.00 54.41 88 GLY A O 1
ATOM 708 N N . VAL A 1 89 ? -14.711 -2.525 7.822 1.00 55.03 89 VAL A N 1
ATOM 709 C CA . VAL A 1 89 ? -14.645 -1.135 8.288 1.00 55.03 89 VAL A CA 1
ATOM 710 C C . VAL A 1 89 ? -13.474 -0.448 7.591 1.00 55.03 89 VAL A C 1
ATOM 712 O O . VAL A 1 89 ? -12.335 -0.897 7.685 1.00 55.03 89 VAL A O 1
ATOM 715 N N . ILE A 1 90 ? -13.746 0.649 6.886 1.00 65.31 90 ILE A N 1
ATOM 716 C CA . ILE A 1 90 ? -12.736 1.430 6.164 1.00 65.31 90 ILE A CA 1
ATOM 717 C C . ILE A 1 90 ? -12.725 2.870 6.665 1.00 65.31 90 ILE A C 1
ATOM 719 O O . ILE A 1 90 ? -13.773 3.457 6.920 1.00 65.31 90 ILE A O 1
ATOM 723 N N . SER A 1 91 ? -11.553 3.481 6.816 1.00 69.19 91 SER A N 1
ATOM 724 C CA . SER A 1 91 ? -11.484 4.904 7.146 1.00 69.19 91 SER A CA 1
ATOM 725 C C . SER A 1 91 ? -11.898 5.774 5.953 1.00 69.19 91 SER A C 1
ATOM 727 O O . SER A 1 91 ? -11.688 5.409 4.796 1.00 69.19 91 SER A O 1
ATOM 729 N N . ARG A 1 92 ? -12.430 6.976 6.208 1.00 67.75 92 ARG A N 1
ATOM 730 C CA . ARG A 1 92 ? -12.679 7.968 5.143 1.00 67.75 92 ARG A CA 1
ATOM 731 C C . ARG A 1 92 ? -11.415 8.278 4.340 1.00 67.75 92 ARG A C 1
ATOM 733 O O . ARG A 1 92 ? -11.481 8.403 3.123 1.00 67.75 92 ARG A O 1
ATOM 740 N N . GLU A 1 93 ? -10.266 8.360 5.011 1.00 75.06 93 GLU A N 1
ATOM 741 C CA . GLU A 1 93 ? -8.968 8.533 4.346 1.00 75.06 93 GLU A CA 1
ATOM 742 C C . GLU A 1 93 ? -8.650 7.353 3.414 1.00 75.06 93 GLU A C 1
ATOM 744 O O . GLU A 1 93 ? -8.139 7.559 2.316 1.00 75.06 93 GLU A O 1
ATOM 749 N N . GLY A 1 94 ? -8.985 6.126 3.825 1.00 75.06 94 GLY A N 1
ATOM 750 C CA . GLY A 1 94 ? -8.880 4.929 2.994 1.00 75.06 94 GLY A CA 1
ATOM 751 C C . GLY A 1 94 ? -9.771 4.995 1.754 1.00 75.06 94 GLY A C 1
ATOM 752 O O . GLY A 1 94 ? -9.303 4.691 0.661 1.00 75.06 94 GLY A O 1
ATOM 753 N N . VAL A 1 95 ? -11.018 5.458 1.887 1.00 75.88 95 VAL A N 1
ATOM 754 C CA . VAL A 1 95 ? -11.932 5.644 0.742 1.00 75.88 95 VAL A CA 1
ATOM 755 C C . VAL A 1 95 ? -11.376 6.665 -0.251 1.00 75.88 95 VAL A C 1
ATOM 757 O O . VAL A 1 95 ? -11.258 6.359 -1.434 1.00 75.88 95 VAL A O 1
ATOM 760 N N . LEU A 1 96 ? -10.944 7.833 0.229 1.00 79.81 96 LEU A N 1
ATOM 761 C CA . LEU A 1 96 ? -10.349 8.867 -0.625 1.00 79.81 96 LEU A CA 1
ATOM 762 C C . LEU A 1 96 ? -9.072 8.376 -1.322 1.00 79.81 96 LEU A C 1
ATOM 764 O O . LEU A 1 96 ? -8.828 8.701 -2.483 1.00 79.81 96 LEU A O 1
ATOM 768 N N . ALA A 1 97 ? -8.259 7.567 -0.638 1.00 87.81 97 ALA A N 1
ATOM 769 C CA . ALA A 1 97 ? -7.074 6.960 -1.233 1.00 87.81 97 ALA A CA 1
ATOM 770 C C . ALA A 1 97 ? -7.434 5.993 -2.376 1.00 87.81 97 ALA A C 1
ATOM 772 O O . ALA A 1 97 ? -6.787 6.012 -3.424 1.00 87.81 97 ALA A O 1
ATOM 773 N N . LEU A 1 98 ? -8.486 5.188 -2.200 1.00 85.00 98 LEU A N 1
ATOM 774 C CA . LEU A 1 98 ? -8.993 4.280 -3.232 1.00 85.00 98 LEU A CA 1
ATOM 775 C C . LEU A 1 98 ? -9.615 5.019 -4.422 1.00 85.00 98 LEU A C 1
ATOM 777 O O . LEU A 1 98 ? -9.517 4.556 -5.553 1.00 85.00 98 LEU A O 1
ATOM 781 N N . GLU A 1 99 ? -10.245 6.169 -4.206 1.00 83.81 99 GLU A N 1
ATOM 782 C CA . GLU A 1 99 ? -10.723 7.013 -5.307 1.00 83.81 99 GLU A CA 1
ATOM 783 C C . GLU A 1 99 ? -9.570 7.678 -6.062 1.00 83.81 99 GLU A C 1
ATOM 785 O O . GLU A 1 99 ? -9.612 7.794 -7.288 1.00 83.81 99 GLU A O 1
ATOM 790 N N . LEU A 1 100 ? -8.520 8.096 -5.348 1.00 89.19 100 LEU A N 1
ATOM 791 C CA . LEU A 1 100 ? -7.343 8.707 -5.956 1.00 89.19 100 LEU A CA 1
ATOM 792 C C . LEU A 1 100 ? -6.619 7.729 -6.885 1.00 89.19 100 LEU A C 1
ATOM 794 O O . LEU A 1 100 ? -6.234 8.122 -7.985 1.00 89.19 100 LEU A O 1
ATOM 798 N N . ILE A 1 101 ? -6.432 6.481 -6.451 1.00 92.12 101 ILE A N 1
ATOM 799 C CA . ILE A 1 101 ? -5.640 5.501 -7.201 1.00 92.1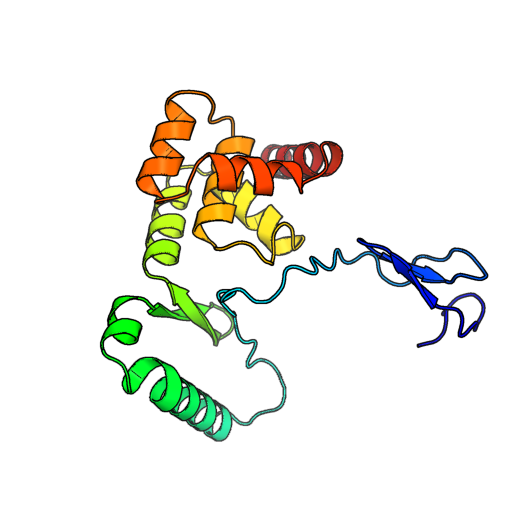2 101 ILE A CA 1
ATOM 800 C C . ILE A 1 101 ? -6.330 5.019 -8.477 1.00 92.12 101 ILE A C 1
ATOM 802 O O . ILE A 1 101 ? -5.652 4.774 -9.465 1.00 92.12 101 ILE A O 1
ATOM 806 N N . LYS A 1 102 ? -7.668 4.987 -8.517 1.00 87.75 102 LYS A N 1
ATOM 807 C CA . LYS A 1 102 ? -8.440 4.627 -9.723 1.00 87.75 102 LYS A CA 1
ATOM 808 C C . LYS A 1 102 ? -8.145 5.511 -10.940 1.00 87.75 102 LYS A C 1
ATOM 810 O O . LYS A 1 102 ? -8.457 5.121 -12.058 1.00 87.75 102 LYS A O 1
ATOM 815 N N . LYS A 1 103 ? -7.570 6.700 -10.731 1.00 90.06 103 LYS A N 1
ATOM 816 C CA . LYS A 1 103 ? -7.182 7.632 -11.802 1.00 90.06 103 LYS A CA 1
ATOM 817 C C . LYS A 1 103 ? -5.899 7.219 -12.528 1.00 90.06 103 LYS A C 1
ATOM 819 O O . LYS A 1 103 ? -5.594 7.799 -13.563 1.00 90.06 103 LYS A O 1
ATOM 824 N N . ASP A 1 104 ? -5.151 6.268 -11.979 1.00 92.38 104 ASP A N 1
ATOM 825 C CA . ASP A 1 104 ? -3.910 5.745 -12.543 1.00 92.38 104 ASP A CA 1
ATOM 826 C C . ASP A 1 104 ? -4.015 4.212 -12.640 1.00 92.38 104 ASP A C 1
ATOM 828 O O . ASP A 1 104 ? -3.920 3.523 -11.619 1.00 92.38 104 ASP A O 1
ATOM 832 N N . PRO A 1 105 ? -4.243 3.661 -13.847 1.00 91.12 105 PRO A N 1
ATOM 833 C CA . PRO A 1 105 ? -4.437 2.225 -14.032 1.00 91.12 105 PRO A CA 1
ATOM 834 C C . PRO A 1 105 ? -3.250 1.379 -13.561 1.00 91.12 105 PRO A C 1
ATOM 836 O O . PRO A 1 105 ? -3.457 0.325 -12.962 1.00 91.12 105 PRO A O 1
ATOM 839 N N . VAL A 1 106 ? -2.017 1.847 -13.778 1.00 93.94 106 VAL A N 1
ATOM 840 C CA . VAL A 1 106 ? -0.797 1.109 -13.413 1.00 93.94 106 VAL A CA 1
ATOM 841 C C . VAL A 1 106 ? -0.636 1.088 -11.897 1.00 93.94 106 VAL A C 1
ATOM 843 O O . VAL A 1 106 ? -0.441 0.027 -11.305 1.00 93.94 106 VAL A O 1
ATOM 846 N N . ALA A 1 107 ? -0.787 2.240 -11.239 1.00 95.75 107 ALA A N 1
ATOM 847 C CA . ALA A 1 107 ? -0.767 2.306 -9.781 1.00 95.75 107 ALA A CA 1
ATOM 848 C C . ALA A 1 107 ? -1.889 1.450 -9.175 1.00 95.75 107 ALA A C 1
ATOM 850 O O . ALA A 1 107 ? -1.667 0.762 -8.180 1.00 95.75 107 ALA A O 1
ATOM 851 N N . HIS A 1 108 ? -3.081 1.456 -9.774 1.00 93.69 108 HIS A N 1
ATOM 852 C CA . HIS A 1 108 ? -4.200 0.649 -9.301 1.00 93.69 108 HIS A CA 1
ATOM 853 C C . HIS A 1 108 ? -3.923 -0.856 -9.415 1.00 93.69 108 HIS A C 1
ATOM 855 O O . HIS A 1 108 ? -4.146 -1.563 -8.434 1.00 93.69 108 HIS A O 1
ATOM 861 N N . LYS A 1 109 ? -3.368 -1.340 -10.536 1.00 92.81 109 LYS A N 1
ATOM 862 C CA . LYS A 1 109 ? -2.933 -2.744 -10.680 1.00 92.81 109 LYS A CA 1
ATOM 863 C C . LYS A 1 109 ? -1.907 -3.130 -9.615 1.00 92.81 109 LYS A C 1
ATOM 865 O O . LYS A 1 109 ? -2.095 -4.113 -8.906 1.00 92.81 109 LYS A O 1
ATOM 870 N N . ILE A 1 110 ? -0.879 -2.302 -9.421 1.00 94.12 110 ILE A N 1
ATOM 871 C CA . ILE A 1 110 ? 0.137 -2.514 -8.378 1.00 94.12 110 ILE A CA 1
ATOM 872 C C . ILE A 1 110 ? -0.505 -2.631 -6.989 1.00 94.12 110 ILE A C 1
ATOM 874 O O . ILE A 1 110 ? -0.112 -3.483 -6.195 1.00 94.12 110 ILE A O 1
ATOM 878 N N . TYR A 1 111 ? -1.501 -1.798 -6.683 1.00 93.81 111 TYR A N 1
ATOM 879 C CA . TYR A 1 111 ? -2.220 -1.878 -5.414 1.00 93.81 111 TYR A CA 1
ATOM 880 C C . TYR A 1 111 ? -2.955 -3.207 -5.237 1.00 93.81 111 TYR A C 1
ATOM 882 O O . TYR A 1 111 ? -2.922 -3.763 -4.139 1.00 93.81 111 TYR A O 1
ATOM 890 N N . LEU A 1 112 ? -3.609 -3.714 -6.285 1.00 88.56 112 LEU A N 1
ATOM 891 C CA . LEU A 1 112 ? -4.283 -5.013 -6.242 1.00 88.56 112 LEU A CA 1
ATOM 892 C C . LEU A 1 112 ? -3.276 -6.131 -5.949 1.00 88.56 112 LEU A C 1
ATOM 894 O O . LEU A 1 112 ? -3.459 -6.838 -4.962 1.00 88.56 112 LEU A O 1
ATOM 898 N N . ILE A 1 113 ? -2.156 -6.172 -6.677 1.00 86.75 113 ILE A N 1
ATOM 899 C CA . ILE A 1 113 ? -1.075 -7.153 -6.475 1.00 86.75 113 ILE A CA 1
ATOM 900 C C . ILE A 1 113 ? -0.519 -7.085 -5.044 1.00 86.75 113 ILE A C 1
ATOM 902 O O . ILE A 1 113 ? -0.356 -8.111 -4.387 1.00 86.75 113 ILE A O 1
ATOM 906 N N . ILE A 1 114 ? -0.271 -5.876 -4.518 1.00 84.88 114 ILE A N 1
ATOM 907 C CA . ILE A 1 114 ? 0.186 -5.679 -3.131 1.00 84.88 114 ILE A CA 1
ATOM 908 C C . ILE A 1 114 ? -0.780 -6.325 -2.132 1.00 84.88 114 ILE A C 1
ATOM 910 O O . ILE A 1 114 ? -0.331 -6.937 -1.165 1.00 84.88 114 ILE A O 1
ATOM 914 N N . ASN A 1 115 ? -2.091 -6.193 -2.345 1.00 80.25 115 ASN A N 1
ATOM 915 C CA . ASN A 1 115 ? -3.087 -6.753 -1.433 1.00 80.25 115 ASN A CA 1
ATOM 916 C C . ASN A 1 115 ? -3.266 -8.261 -1.595 1.00 80.25 115 ASN A C 1
ATOM 918 O O . ASN A 1 115 ? -3.442 -8.944 -0.590 1.00 80.25 115 ASN A O 1
ATOM 922 N N . GLU A 1 116 ? -3.252 -8.762 -2.827 1.00 77.88 116 GLU A N 1
ATOM 923 C CA . GLU A 1 116 ? -3.428 -10.183 -3.133 1.00 77.88 116 GLU A CA 1
ATOM 924 C C . GLU A 1 116 ? -2.264 -11.020 -2.604 1.00 77.88 116 GLU A C 1
ATOM 926 O O . GLU A 1 116 ? -2.488 -12.061 -1.993 1.00 77.88 116 GLU A O 1
ATOM 931 N N . GLU A 1 117 ? -1.032 -10.526 -2.737 1.00 76.69 117 GLU A N 1
ATOM 932 C CA . GLU A 1 117 ? 0.166 -11.185 -2.198 1.00 76.69 117 GLU A CA 1
ATOM 933 C C . GLU A 1 117 ? 0.420 -10.877 -0.711 1.00 76.69 117 GLU A C 1
ATOM 935 O O . GLU A 1 117 ? 1.421 -11.310 -0.140 1.00 76.69 117 GLU A O 1
ATOM 940 N N . GLY A 1 118 ? -0.458 -10.108 -0.062 1.00 72.00 118 GLY A N 1
ATOM 941 C CA . GLY A 1 118 ? -0.352 -9.796 1.365 1.00 72.00 118 GLY A CA 1
ATOM 942 C C . GLY A 1 118 ? 0.810 -8.868 1.739 1.00 72.00 118 GLY A C 1
ATOM 943 O O . GLY A 1 118 ? 1.122 -8.718 2.925 1.00 72.00 118 GLY A O 1
ATOM 944 N N . TYR A 1 119 ? 1.447 -8.199 0.772 1.00 76.56 119 TYR A N 1
ATOM 945 C CA . TYR A 1 119 ? 2.474 -7.205 1.068 1.00 76.56 119 TYR A CA 1
ATOM 946 C C . TYR A 1 119 ? 1.886 -6.044 1.864 1.00 76.56 119 TYR A C 1
ATOM 948 O O . TYR A 1 119 ? 0.859 -5.466 1.508 1.00 76.56 119 TYR A O 1
ATOM 956 N N . LEU A 1 120 ? 2.600 -5.633 2.915 1.00 79.88 120 LEU A N 1
ATOM 957 C CA . LEU A 1 120 ? 2.207 -4.492 3.743 1.00 79.88 120 LEU A CA 1
ATOM 958 C C . LEU A 1 120 ? 0.800 -4.652 4.347 1.00 79.88 120 LEU A C 1
ATOM 960 O O . LEU A 1 120 ? 0.080 -3.661 4.497 1.00 79.88 120 LEU A O 1
ATOM 964 N N . SER A 1 121 ? 0.394 -5.876 4.693 1.00 70.94 121 SER A N 1
ATOM 965 C CA . SER A 1 121 ? -0.907 -6.169 5.308 1.00 70.94 121 SER A CA 1
ATOM 966 C C . SER A 1 121 ? -1.149 -5.354 6.588 1.00 70.94 121 SER A C 1
ATOM 968 O O . SER A 1 121 ? -2.258 -4.868 6.811 1.00 70.94 121 SER A O 1
ATOM 970 N N . GLY A 1 122 ? -0.094 -5.087 7.368 1.00 70.88 122 GLY A N 1
ATOM 971 C CA . GLY A 1 122 ? -0.132 -4.214 8.548 1.00 70.88 122 GLY A CA 1
ATOM 972 C C . GLY A 1 122 ? -0.175 -2.707 8.248 1.00 70.88 122 GLY A C 1
ATOM 973 O O . GLY A 1 122 ? -0.301 -1.894 9.166 1.00 70.88 122 GLY A O 1
ATOM 974 N N . ALA A 1 123 ? -0.057 -2.288 6.984 1.00 80.94 123 ALA A N 1
ATOM 975 C CA . ALA A 1 123 ? -0.089 -0.882 6.600 1.00 80.94 123 ALA A CA 1
ATOM 976 C C . ALA A 1 123 ? -1.510 -0.406 6.252 1.00 80.94 123 ALA A C 1
ATOM 978 O O . ALA A 1 123 ? -2.292 -1.072 5.566 1.00 80.94 123 ALA A O 1
ATOM 979 N N . LYS A 1 124 ? -1.816 0.831 6.661 1.00 84.12 124 LYS A N 1
ATOM 980 C CA . LYS A 1 124 ? -3.072 1.519 6.316 1.00 84.12 124 LYS A CA 1
ATOM 981 C C . LYS A 1 124 ? -3.270 1.584 4.802 1.00 84.12 124 LYS A C 1
ATOM 983 O O . LYS A 1 124 ? -2.290 1.736 4.066 1.00 84.12 124 LYS A O 1
ATOM 988 N N . ILE A 1 125 ? -4.523 1.570 4.337 1.00 86.00 125 ILE A N 1
ATOM 989 C CA . ILE A 1 125 ? -4.851 1.614 2.899 1.00 86.00 125 ILE A CA 1
ATOM 990 C C . ILE A 1 125 ? -4.162 2.792 2.202 1.00 86.00 125 ILE A C 1
ATOM 992 O O . ILE A 1 125 ? -3.510 2.604 1.179 1.00 86.00 125 ILE A O 1
ATOM 996 N N . LYS A 1 126 ? -4.198 3.989 2.801 1.00 90.38 126 LYS A N 1
ATOM 997 C CA . LYS A 1 126 ? -3.522 5.182 2.261 1.00 90.38 126 LYS A CA 1
ATOM 998 C C . LYS A 1 126 ? -2.014 5.003 2.058 1.00 90.38 126 LYS A C 1
ATOM 1000 O O . LYS A 1 126 ? -1.446 5.550 1.118 1.00 90.38 126 LYS A O 1
ATOM 1005 N N . THR A 1 127 ? -1.363 4.220 2.916 1.00 92.19 127 THR A N 1
ATOM 1006 C CA . THR A 1 127 ? 0.070 3.935 2.814 1.00 92.19 127 THR A CA 1
ATOM 1007 C C . THR A 1 127 ? 0.343 2.936 1.692 1.00 92.19 127 THR A C 1
ATOM 1009 O O . THR A 1 127 ? 1.259 3.160 0.906 1.00 92.19 127 THR A O 1
ATOM 1012 N N . ARG A 1 128 ? -0.475 1.882 1.562 1.00 92.75 128 ARG A N 1
ATOM 1013 C CA . ARG A 1 128 ? -0.401 0.936 0.432 1.00 92.75 128 ARG A CA 1
ATOM 1014 C C . ARG A 1 128 ? -0.629 1.638 -0.908 1.00 92.75 128 ARG A C 1
ATOM 1016 O O . ARG A 1 128 ? 0.148 1.451 -1.840 1.00 92.75 128 ARG A O 1
ATOM 1023 N N . VAL A 1 129 ? -1.611 2.538 -0.976 1.00 95.19 129 VAL A N 1
ATOM 1024 C CA . VAL A 1 129 ? -1.857 3.397 -2.146 1.00 95.19 129 VAL A CA 1
ATOM 1025 C C . VAL A 1 129 ? -0.644 4.280 -2.459 1.00 95.19 129 VAL A C 1
ATOM 1027 O O . VAL A 1 129 ? -0.215 4.347 -3.608 1.00 95.19 129 VAL A O 1
ATOM 1030 N N . ALA A 1 130 ? -0.032 4.913 -1.452 1.00 97.00 130 ALA A N 1
ATOM 1031 C CA . ALA A 1 130 ? 1.174 5.718 -1.655 1.00 97.00 130 ALA A CA 1
ATOM 1032 C C . ALA A 1 130 ? 2.348 4.893 -2.213 1.00 97.00 130 ALA A C 1
ATOM 1034 O O . ALA A 1 130 ? 3.058 5.353 -3.104 1.00 97.00 130 ALA A O 1
ATOM 1035 N N . VAL A 1 131 ? 2.553 3.673 -1.707 1.00 96.25 131 VAL A N 1
ATOM 1036 C CA . VAL A 1 131 ? 3.582 2.756 -2.227 1.00 96.25 131 VAL A CA 1
ATOM 1037 C C . VAL A 1 131 ? 3.291 2.386 -3.677 1.00 96.25 131 VAL A C 1
ATOM 1039 O O . VAL A 1 131 ? 4.208 2.378 -4.493 1.00 96.25 131 VAL A O 1
ATOM 1042 N N . SER A 1 132 ? 2.023 2.178 -4.017 1.00 97.06 132 SER A N 1
ATOM 1043 C CA . SER A 1 132 ? 1.613 1.807 -5.371 1.00 97.06 132 SER A CA 1
ATOM 1044 C C . SER A 1 132 ? 1.957 2.890 -6.399 1.00 97.06 132 SER A C 1
ATOM 1046 O O . SER A 1 132 ? 2.574 2.592 -7.416 1.00 97.06 132 SER A O 1
ATOM 1048 N N . PHE A 1 133 ? 1.689 4.165 -6.087 1.00 98.06 133 PHE A N 1
ATOM 1049 C CA . PHE A 1 133 ? 2.134 5.295 -6.919 1.00 98.06 133 PHE A CA 1
ATOM 1050 C C . PHE A 1 133 ? 3.661 5.373 -7.051 1.00 98.06 133 PHE A C 1
ATOM 1052 O O . PHE A 1 133 ? 4.199 5.690 -8.110 1.00 98.06 133 PHE A O 1
ATOM 1059 N N . TYR A 1 134 ? 4.397 5.100 -5.974 1.00 97.19 134 TYR A N 1
ATOM 1060 C CA . TYR A 1 134 ? 5.857 5.135 -6.029 1.00 97.19 134 TYR A CA 1
ATOM 1061 C C . TYR A 1 134 ? 6.434 4.058 -6.954 1.00 97.19 134 TYR A C 1
ATOM 1063 O O . TYR A 1 134 ? 7.410 4.328 -7.668 1.00 97.19 134 TYR A O 1
ATOM 1071 N N . LEU A 1 135 ? 5.856 2.854 -6.922 1.00 95.44 135 LEU A N 1
ATOM 1072 C CA . LEU A 1 135 ? 6.246 1.736 -7.779 1.00 95.44 135 LEU A CA 1
ATOM 1073 C C . LEU A 1 135 ? 5.795 1.945 -9.231 1.00 95.44 135 LEU A C 1
ATOM 1075 O O . LEU A 1 135 ? 6.545 1.579 -10.126 1.00 95.44 135 LEU A O 1
ATOM 1079 N N . SER A 1 136 ? 4.677 2.642 -9.479 1.00 95.81 136 SER A N 1
ATOM 1080 C CA . SER A 1 136 ? 4.256 3.033 -10.838 1.00 95.81 136 SER A CA 1
ATOM 1081 C C . SER A 1 136 ? 5.121 4.131 -11.475 1.00 95.81 136 SER A C 1
ATOM 1083 O O . SER A 1 136 ? 4.891 4.526 -12.614 1.00 95.81 136 SER A O 1
ATOM 1085 N N . GLY A 1 137 ? 6.129 4.643 -10.758 1.00 95.12 137 GLY A N 1
ATOM 1086 C CA . GLY A 1 137 ? 7.109 5.593 -11.292 1.00 95.12 137 GLY A CA 1
ATOM 1087 C C . GLY A 1 137 ? 7.000 7.017 -10.744 1.00 95.12 137 GLY A C 1
ATOM 1088 O O . GLY A 1 137 ? 7.770 7.890 -11.151 1.00 95.12 137 GLY A O 1
ATOM 1089 N N . TYR A 1 138 ? 6.117 7.295 -9.779 1.00 96.06 138 TYR A N 1
ATOM 1090 C CA . TYR A 1 138 ? 6.054 8.623 -9.163 1.00 96.06 138 TYR A CA 1
ATOM 1091 C C . TYR A 1 138 ? 7.284 8.859 -8.281 1.00 96.06 138 TYR A C 1
ATOM 1093 O O . TYR A 1 138 ? 7.474 8.211 -7.251 1.00 96.06 138 TYR A O 1
ATOM 1101 N N . LYS A 1 139 ? 8.110 9.842 -8.655 1.00 94.50 139 LYS A N 1
ATOM 1102 C CA . LYS A 1 139 ? 9.305 10.272 -7.905 1.00 94.50 139 LYS A CA 1
ATOM 1103 C C . LYS A 1 139 ? 9.292 11.785 -7.652 1.00 94.50 139 LYS A C 1
ATOM 1105 O O . LYS A 1 139 ? 8.465 12.523 -8.194 1.00 94.50 139 LYS A O 1
ATOM 1110 N N . GLY A 1 140 ? 10.209 12.254 -6.804 1.00 94.69 140 GLY A N 1
ATOM 1111 C CA . GLY A 1 140 ? 10.446 13.682 -6.564 1.00 94.69 140 GLY A CA 1
ATOM 1112 C C . GLY A 1 140 ? 9.178 14.461 -6.193 1.00 94.69 140 GLY A C 1
ATOM 1113 O O . GLY A 1 140 ? 8.442 14.073 -5.284 1.00 94.69 140 GLY A O 1
ATOM 1114 N N . LYS A 1 141 ? 8.917 15.564 -6.907 1.00 95.69 141 LYS A N 1
ATOM 1115 C CA . LYS A 1 141 ? 7.764 16.448 -6.665 1.00 95.69 141 LYS A CA 1
ATOM 1116 C C . LYS A 1 141 ? 6.423 15.720 -6.814 1.00 95.69 141 LYS A C 1
ATOM 1118 O O . LYS A 1 141 ? 5.577 15.854 -5.937 1.00 95.69 141 LYS A O 1
ATOM 1123 N N . LYS A 1 142 ? 6.273 14.879 -7.847 1.00 95.62 142 LYS A N 1
ATOM 1124 C CA . LYS A 1 142 ? 5.045 14.097 -8.078 1.00 95.62 142 LYS A CA 1
ATOM 1125 C C . LYS A 1 142 ? 4.724 13.201 -6.880 1.00 95.62 142 LYS A C 1
ATOM 1127 O O . LYS A 1 142 ? 3.584 13.161 -6.432 1.00 95.62 142 LYS A O 1
ATOM 1132 N N . MET A 1 143 ? 5.733 12.536 -6.313 1.00 96.75 143 MET A N 1
ATOM 1133 C CA . MET A 1 143 ? 5.527 11.690 -5.134 1.00 96.75 143 MET A CA 1
ATOM 1134 C C . MET A 1 143 ? 5.190 12.508 -3.883 1.00 96.75 143 MET A C 1
ATOM 1136 O O . MET A 1 143 ? 4.291 12.137 -3.133 1.00 96.75 143 MET A O 1
ATOM 1140 N N . LYS A 1 144 ? 5.860 13.649 -3.670 1.00 96.19 144 LYS A N 1
ATOM 1141 C CA . LYS A 1 144 ? 5.536 14.560 -2.558 1.00 96.19 144 LYS A CA 1
ATOM 1142 C C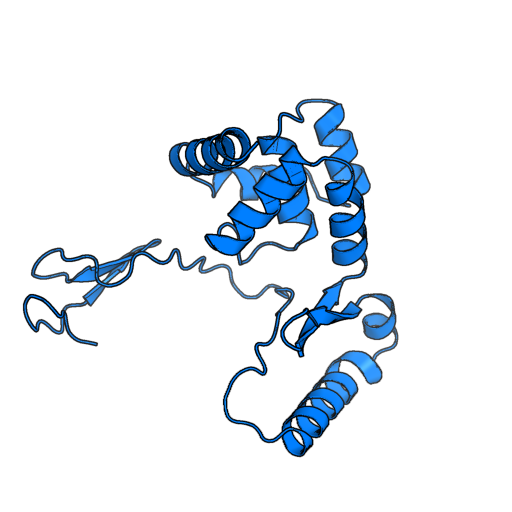 . LYS A 1 144 ? 4.081 15.032 -2.620 1.00 96.19 144 LYS A C 1
ATOM 1144 O O . LYS A 1 144 ? 3.409 15.078 -1.592 1.00 96.19 144 LYS A O 1
ATOM 1149 N N . ASP A 1 145 ? 3.577 15.314 -3.819 1.00 96.62 145 ASP A N 1
ATOM 1150 C CA . ASP A 1 145 ? 2.180 15.693 -4.025 1.00 96.62 145 ASP A CA 1
ATOM 1151 C C . ASP A 1 145 ? 1.208 14.563 -3.670 1.00 96.62 145 ASP A C 1
ATOM 1153 O O . ASP A 1 145 ? 0.200 14.820 -3.009 1.00 96.62 145 ASP A O 1
ATOM 1157 N N . ILE A 1 146 ? 1.520 13.317 -4.042 1.00 96.88 146 ILE A N 1
ATOM 1158 C CA . ILE A 1 146 ? 0.727 12.140 -3.655 1.00 96.88 146 ILE A CA 1
ATOM 1159 C C . ILE A 1 146 ? 0.712 11.961 -2.134 1.00 96.88 146 ILE A C 1
ATOM 1161 O O . ILE A 1 146 ? -0.361 11.834 -1.546 1.00 96.88 146 ILE A O 1
ATOM 1165 N N . LEU A 1 147 ? 1.874 12.013 -1.477 1.00 96.12 147 LEU A N 1
ATOM 1166 C CA . LEU A 1 147 ? 1.969 11.871 -0.019 1.00 96.12 147 LEU A CA 1
ATOM 1167 C C . LEU A 1 147 ? 1.152 12.936 0.718 1.00 96.12 147 LEU A C 1
ATOM 1169 O O . LEU A 1 147 ? 0.466 12.623 1.691 1.00 96.12 147 LEU A O 1
ATOM 1173 N N . ARG A 1 148 ? 1.172 14.177 0.220 1.00 94.88 148 ARG A N 1
ATOM 1174 C CA . ARG A 1 148 ? 0.365 15.278 0.753 1.00 94.88 148 ARG A CA 1
ATOM 1175 C C . ARG A 1 148 ? -1.133 15.029 0.575 1.00 94.88 148 ARG A C 1
ATOM 1177 O O . ARG A 1 148 ? -1.869 15.157 1.547 1.00 94.88 148 ARG A O 1
ATOM 1184 N N . LYS A 1 149 ? -1.582 14.632 -0.624 1.00 92.75 149 LYS A N 1
ATOM 1185 C CA . LYS A 1 149 ? -2.998 14.304 -0.898 1.00 92.75 149 LYS A CA 1
ATOM 1186 C C . LYS A 1 149 ? -3.516 13.174 -0.009 1.00 92.75 149 LYS A C 1
ATOM 1188 O O . LYS A 1 149 ? -4.667 13.199 0.405 1.00 92.75 149 LYS A O 1
ATOM 1193 N N . LEU A 1 150 ? -2.659 12.203 0.294 1.00 91.88 150 LEU A N 1
ATOM 1194 C CA . LEU A 1 150 ? -2.990 11.052 1.131 1.00 91.88 150 LEU A CA 1
ATOM 1195 C C . LEU A 1 150 ? -2.786 11.308 2.629 1.00 91.88 150 LEU A C 1
ATOM 1197 O O . LEU A 1 150 ? -3.064 10.419 3.429 1.00 91.88 150 LEU A O 1
ATOM 1201 N N . ASN A 1 151 ? -2.282 12.479 3.032 1.00 91.69 151 ASN A N 1
ATOM 1202 C CA . ASN A 1 151 ? -1.900 12.763 4.416 1.00 91.69 151 ASN A CA 1
ATOM 1203 C C . ASN A 1 151 ? -0.990 11.656 5.006 1.00 91.69 151 ASN A C 1
ATOM 1205 O O . ASN A 1 151 ? -1.259 11.078 6.070 1.00 91.69 151 ASN A O 1
ATOM 1209 N N . VAL A 1 152 ? 0.062 11.295 4.262 1.00 93.06 152 VAL A N 1
ATOM 1210 C CA . VAL A 1 152 ? 1.077 10.304 4.647 1.00 93.06 152 VAL A CA 1
ATOM 1211 C C . VAL A 1 152 ? 2.399 11.019 4.904 1.00 93.06 152 VAL A C 1
ATOM 1213 O O . VAL A 1 152 ? 2.946 11.692 4.035 1.00 93.06 152 VAL A O 1
ATOM 1216 N N . ASN A 1 153 ? 2.948 10.842 6.106 1.00 93.06 153 ASN A N 1
ATOM 1217 C CA . ASN A 1 153 ? 4.241 11.414 6.464 1.00 93.06 153 ASN A CA 1
ATOM 1218 C C . ASN A 1 153 ? 5.380 10.761 5.654 1.00 93.06 153 ASN A C 1
ATOM 1220 O O . ASN A 1 153 ? 5.502 9.537 5.624 1.00 93.06 153 ASN A O 1
ATOM 1224 N N . GLU A 1 154 ? 6.256 11.571 5.055 1.00 93.31 154 GLU A N 1
ATOM 1225 C CA . GLU A 1 154 ? 7.338 11.088 4.186 1.00 93.31 154 GLU A CA 1
ATOM 1226 C C . GLU A 1 154 ? 8.345 10.179 4.915 1.00 93.31 154 GLU A C 1
ATOM 1228 O O . GLU A 1 154 ? 8.780 9.166 4.365 1.00 93.31 154 GLU A O 1
ATOM 1233 N N . LYS A 1 155 ? 8.684 10.478 6.176 1.00 93.50 155 LYS A N 1
ATOM 1234 C CA . LYS A 1 155 ? 9.585 9.638 6.986 1.00 93.50 155 LYS A CA 1
ATOM 1235 C C . LYS A 1 155 ? 8.957 8.271 7.258 1.00 93.50 155 LYS A C 1
ATOM 1237 O O . LYS A 1 155 ? 9.640 7.253 7.156 1.00 93.50 155 LYS A O 1
ATOM 1242 N N . HIS A 1 156 ? 7.661 8.244 7.578 1.00 90.44 156 HIS A N 1
ATOM 1243 C CA . HIS A 1 156 ? 6.912 6.997 7.741 1.00 90.44 156 HIS A CA 1
ATOM 1244 C C . HIS A 1 156 ? 6.844 6.212 6.426 1.00 90.44 156 HIS A C 1
ATOM 1246 O O . HIS A 1 156 ? 7.170 5.028 6.412 1.00 90.44 156 HIS A O 1
ATOM 1252 N N . PHE A 1 157 ? 6.513 6.877 5.319 1.00 94.62 157 PHE A N 1
ATOM 1253 C CA . PHE A 1 157 ? 6.468 6.274 3.989 1.00 94.62 157 PHE A CA 1
ATOM 1254 C C . PHE A 1 157 ? 7.791 5.595 3.616 1.00 94.62 157 PHE A C 1
ATOM 1256 O O . PHE A 1 157 ? 7.799 4.417 3.268 1.00 94.62 157 PHE A O 1
ATOM 1263 N N . ARG A 1 158 ? 8.926 6.290 3.771 1.00 92.81 158 ARG A N 1
ATOM 1264 C CA . ARG A 1 158 ? 10.254 5.718 3.490 1.00 92.81 158 ARG A CA 1
ATOM 1265 C C . ARG A 1 158 ? 10.557 4.497 4.358 1.00 92.81 158 ARG A C 1
ATOM 1267 O O . ARG A 1 158 ? 11.185 3.559 3.879 1.00 92.81 158 ARG A O 1
ATOM 1274 N N . ARG A 1 159 ? 10.122 4.491 5.624 1.00 89.88 159 ARG A N 1
ATOM 1275 C CA . ARG A 1 159 ? 10.286 3.334 6.516 1.00 89.88 159 ARG A CA 1
ATOM 1276 C C . ARG A 1 159 ? 9.488 2.132 6.021 1.00 89.88 159 ARG A C 1
ATOM 1278 O O . ARG A 1 159 ? 10.023 1.034 6.014 1.00 89.88 159 ARG A O 1
ATOM 1285 N N . VAL A 1 160 ? 8.242 2.347 5.606 1.00 87.00 160 VAL A N 1
ATOM 1286 C CA . VAL A 1 160 ? 7.383 1.286 5.062 1.00 87.00 160 VAL A CA 1
ATOM 1287 C C . VAL A 1 160 ? 7.948 0.752 3.750 1.00 87.00 160 VAL A C 1
ATOM 1289 O O . VAL A 1 160 ? 8.051 -0.455 3.584 1.00 87.00 160 VAL A O 1
ATOM 1292 N N . LEU A 1 161 ? 8.400 1.634 2.859 1.00 87.88 161 LEU A N 1
ATOM 1293 C CA . LEU A 1 161 ? 8.992 1.243 1.583 1.00 87.88 161 LEU A CA 1
ATOM 1294 C C . LEU A 1 161 ? 10.224 0.340 1.767 1.00 87.88 161 LEU A C 1
ATOM 1296 O O . LEU A 1 161 ? 10.362 -0.651 1.063 1.00 87.88 161 LEU A O 1
ATOM 1300 N N . ARG A 1 162 ? 11.085 0.635 2.752 1.00 85.88 162 ARG A N 1
ATOM 1301 C CA . ARG A 1 162 ? 12.266 -0.190 3.075 1.00 85.88 162 ARG A CA 1
ATOM 1302 C C . ARG A 1 162 ? 11.933 -1.597 3.572 1.00 85.88 162 ARG A C 1
ATOM 1304 O O . ARG A 1 162 ? 12.813 -2.446 3.533 1.00 85.88 162 ARG A O 1
ATOM 1311 N N . LYS A 1 163 ? 10.708 -1.844 4.049 1.00 81.81 163 LYS A N 1
ATOM 1312 C CA . LYS A 1 163 ? 10.278 -3.187 4.465 1.00 81.81 163 LYS A CA 1
ATOM 1313 C C . LYS A 1 163 ? 10.043 -4.125 3.280 1.00 81.81 163 LYS A C 1
ATOM 1315 O O . LYS A 1 163 ? 9.948 -5.327 3.480 1.00 81.81 163 LYS A O 1
ATOM 1320 N N . ILE A 1 164 ? 9.910 -3.595 2.064 1.00 82.00 164 ILE A N 1
ATOM 1321 C CA . ILE A 1 164 ? 9.686 -4.405 0.869 1.00 82.00 164 ILE A CA 1
ATOM 1322 C C . ILE A 1 164 ? 11.058 -4.733 0.266 1.00 82.00 164 ILE A C 1
ATOM 1324 O O . ILE A 1 164 ? 11.777 -3.810 -0.121 1.00 82.00 164 ILE A O 1
ATOM 1328 N N . PRO A 1 165 ? 11.454 -6.013 0.166 1.00 83.25 165 PRO A N 1
ATOM 1329 C CA . PRO A 1 165 ? 12.699 -6.381 -0.498 1.00 83.25 165 PRO A CA 1
ATOM 1330 C C . PRO A 1 165 ? 12.700 -5.929 -1.961 1.00 83.25 165 PRO A C 1
ATOM 1332 O O . PRO A 1 165 ? 11.668 -5.997 -2.630 1.00 83.25 165 PRO A O 1
ATOM 1335 N N . LEU A 1 166 ? 13.862 -5.536 -2.491 1.00 82.25 166 LEU A N 1
ATOM 1336 C CA . LEU A 1 166 ? 13.982 -5.063 -3.877 1.00 82.25 166 LEU A CA 1
ATOM 1337 C C . LEU A 1 166 ? 13.436 -6.085 -4.889 1.00 82.25 166 LEU A C 1
ATOM 1339 O O . LEU A 1 166 ? 12.652 -5.726 -5.761 1.00 82.25 166 LEU A O 1
ATOM 1343 N N . GLY A 1 167 ? 13.761 -7.371 -4.717 1.00 81.88 167 GLY A N 1
ATOM 1344 C CA . GLY A 1 167 ? 13.237 -8.439 -5.575 1.00 81.88 167 GLY A CA 1
ATOM 1345 C C . GLY A 1 167 ? 11.723 -8.661 -5.455 1.00 81.88 167 GLY A C 1
ATOM 1346 O O . GLY A 1 167 ? 11.119 -9.245 -6.345 1.00 81.88 167 GLY A O 1
ATOM 1347 N N . ALA A 1 168 ? 11.078 -8.213 -4.373 1.00 84.12 168 ALA A N 1
ATOM 1348 C CA . ALA A 1 168 ? 9.616 -8.185 -4.297 1.00 84.12 168 ALA A CA 1
ATOM 1349 C C . ALA A 1 168 ? 9.048 -6.971 -5.046 1.00 84.12 168 ALA A C 1
ATOM 1351 O O . ALA A 1 168 ? 8.071 -7.118 -5.769 1.00 84.12 168 ALA A O 1
ATOM 1352 N N . MET A 1 169 ? 9.683 -5.797 -4.944 1.00 85.44 169 MET A N 1
ATOM 1353 C CA . MET A 1 169 ? 9.271 -4.615 -5.715 1.00 85.44 169 MET A CA 1
ATOM 1354 C C . MET A 1 169 ? 9.324 -4.864 -7.224 1.00 85.44 169 MET A C 1
ATOM 1356 O O . MET A 1 169 ? 8.387 -4.493 -7.920 1.00 85.44 169 MET A O 1
ATOM 1360 N N . ILE A 1 170 ? 10.398 -5.496 -7.710 1.00 87.06 170 ILE A N 1
ATOM 1361 C CA . ILE A 1 170 ? 10.567 -5.832 -9.131 1.00 87.06 170 ILE A CA 1
ATOM 1362 C C . ILE A 1 170 ? 9.432 -6.751 -9.592 1.00 87.06 170 ILE A C 1
ATOM 1364 O O . ILE A 1 170 ? 8.712 -6.384 -10.510 1.00 87.06 170 ILE A O 1
ATOM 1368 N N . ARG A 1 171 ? 9.183 -7.854 -8.873 1.00 87.94 171 ARG A N 1
ATOM 1369 C CA . ARG A 1 171 ? 8.087 -8.790 -9.184 1.00 87.94 171 ARG A CA 1
ATOM 1370 C C . ARG A 1 171 ? 6.714 -8.122 -9.237 1.00 87.94 171 ARG A C 1
ATOM 1372 O O . ARG A 1 171 ? 5.924 -8.420 -10.123 1.00 87.94 171 ARG A O 1
ATOM 1379 N N . ILE A 1 172 ? 6.426 -7.218 -8.296 1.00 89.50 172 ILE A N 1
ATOM 1380 C CA . ILE A 1 172 ? 5.163 -6.462 -8.282 1.00 89.50 172 ILE A CA 1
ATOM 1381 C C . ILE A 1 172 ? 5.039 -5.591 -9.541 1.00 89.50 172 ILE A C 1
ATOM 1383 O O . ILE A 1 172 ? 3.960 -5.506 -10.121 1.00 89.50 172 ILE A O 1
ATOM 1387 N N . ILE A 1 173 ? 6.126 -4.928 -9.946 1.00 91.38 173 ILE A N 1
ATOM 1388 C CA . ILE A 1 173 ? 6.142 -4.062 -11.130 1.00 91.38 173 ILE A CA 1
ATOM 1389 C C . ILE A 1 173 ? 5.997 -4.893 -12.409 1.00 91.38 173 ILE A C 1
ATOM 1391 O O . ILE A 1 173 ? 5.172 -4.541 -13.242 1.00 91.38 173 ILE A O 1
ATOM 1395 N N . GLU A 1 174 ? 6.745 -5.989 -12.548 1.00 90.75 174 GLU A N 1
ATOM 1396 C CA . GLU A 1 174 ? 6.688 -6.890 -13.711 1.00 90.75 174 GLU A CA 1
ATOM 1397 C C . GLU A 1 174 ? 5.270 -7.420 -13.926 1.00 90.75 174 GLU A C 1
ATOM 1399 O O . GLU A 1 174 ? 4.687 -7.194 -14.982 1.00 90.75 174 GLU A O 1
ATOM 1404 N N . LYS A 1 175 ? 4.646 -7.976 -12.878 1.00 88.56 175 LYS A N 1
ATOM 1405 C CA . LYS A 1 175 ? 3.252 -8.442 -12.938 1.00 88.56 175 LYS A CA 1
ATOM 1406 C C . LYS A 1 175 ? 2.271 -7.353 -13.370 1.00 88.56 175 LYS A C 1
ATOM 1408 O O . LYS A 1 175 ? 1.340 -7.619 -14.120 1.00 88.56 175 LYS A O 1
ATOM 1413 N N . ALA A 1 176 ? 2.470 -6.117 -12.911 1.00 88.44 176 ALA A N 1
ATOM 1414 C CA . ALA A 1 176 ? 1.595 -5.010 -13.285 1.00 88.44 176 ALA A CA 1
ATOM 1415 C C . ALA A 1 176 ? 1.748 -4.592 -14.759 1.00 88.44 176 ALA A C 1
ATOM 1417 O O . ALA A 1 176 ? 0.800 -4.050 -15.333 1.00 88.44 176 ALA A O 1
ATOM 1418 N N . VAL A 1 177 ? 2.925 -4.808 -15.353 1.00 84.00 177 VAL A N 1
ATOM 1419 C CA . VAL A 1 177 ? 3.237 -4.466 -16.748 1.00 84.00 177 VAL A CA 1
ATOM 1420 C C . VAL A 1 177 ? 2.830 -5.594 -17.699 1.00 84.00 177 VAL A C 1
ATOM 1422 O O . VAL A 1 177 ? 2.225 -5.291 -18.722 1.00 84.00 177 VAL A O 1
ATOM 1425 N N . ASP A 1 178 ? 3.070 -6.857 -17.339 1.00 70.38 178 ASP A N 1
ATOM 1426 C CA . ASP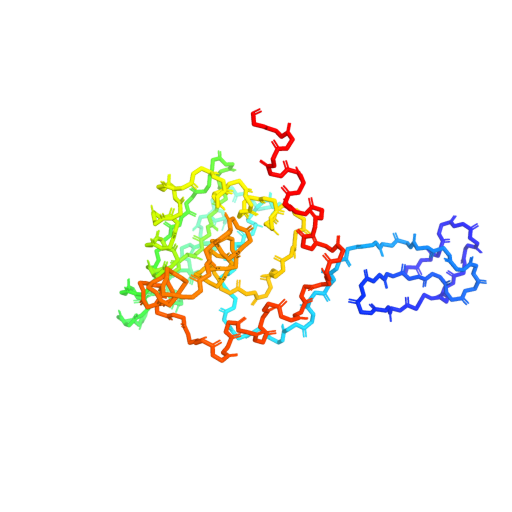 A 1 178 ? 2.812 -8.028 -18.194 1.00 70.38 178 ASP A CA 1
ATOM 1427 C C . ASP A 1 178 ? 1.315 -8.310 -18.426 1.00 70.38 178 ASP A C 1
ATOM 1429 O O . ASP A 1 178 ? 0.941 -8.896 -19.438 1.00 70.38 178 ASP A O 1
ATOM 1433 N N . GLU A 1 179 ? 0.434 -7.862 -17.528 1.00 56.22 179 GLU A N 1
ATOM 1434 C CA . GLU A 1 179 ? -1.026 -7.990 -17.675 1.00 56.22 179 GLU A CA 1
ATOM 1435 C C . GLU A 1 179 ? -1.683 -6.777 -18.376 1.00 56.22 179 GLU A C 1
ATOM 1437 O O . GLU A 1 179 ? -2.852 -6.467 -18.113 1.00 56.22 179 GLU A O 1
ATOM 1442 N N . SER A 1 180 ? -0.944 -6.002 -19.182 1.00 48.34 180 SER A N 1
ATOM 1443 C CA . SER A 1 180 ? -1.420 -4.752 -19.819 1.00 48.34 180 SER A CA 1
ATOM 1444 C C . SER A 1 180 ? -1.617 -4.837 -21.325 1.00 48.34 180 SER A C 1
ATOM 1446 O O . SER A 1 180 ? -0.808 -5.496 -22.005 1.00 48.34 180 SER A O 1
#

Secondary structure (DSSP, 8-state):
---TTT----EEEETTEEEETTT--EEE---------SS------TTSS--HHHHHHHHHHHHIIIIIT-HHHHHHEEEEE-TTS-EEEEEHHHHHHHHHHTT-HHHHHHHHHHHHTTTTTTS-HHHHHHHHHHHTT--HHHHHHHHHHTT--HHHHHHHHHTS-HHHHHHHHHHHHHT-